Protein AF-A0AAD4P0P9-F1 (afdb_monomer)

Structure (mmCIF, N/CA/C/O backbone):
data_AF-A0AAD4P0P9-F1
#
_entry.id   AF-A0AAD4P0P9-F1
#
loop_
_atom_site.group_PDB
_atom_site.id
_atom_site.type_symbol
_atom_site.label_atom_id
_atom_site.label_alt_id
_atom_site.label_comp_id
_atom_site.label_asym_id
_atom_site.label_entity_id
_atom_site.label_seq_id
_atom_site.pdbx_PDB_ins_code
_atom_site.Cartn_x
_atom_site.Cartn_y
_atom_site.Cartn_z
_atom_site.occupancy
_atom_site.B_iso_or_equiv
_atom_site.auth_seq_id
_atom_site.auth_comp_id
_atom_site.auth_asym_id
_atom_site.auth_atom_id
_atom_site.pdbx_PDB_model_num
ATOM 1 N N . MET A 1 1 ? -51.268 -10.964 23.718 1.00 55.53 1 MET A N 1
ATOM 2 C CA . MET A 1 1 ? -49.863 -11.099 23.280 1.00 55.53 1 MET A CA 1
ATOM 3 C C . MET A 1 1 ? -49.203 -12.039 24.275 1.00 55.53 1 MET A C 1
ATOM 5 O O . MET A 1 1 ? -49.250 -11.738 25.461 1.00 55.53 1 MET A O 1
ATOM 9 N N . SER A 1 2 ? -48.793 -13.232 23.827 1.00 65.81 2 SER A N 1
ATOM 10 C CA . SER A 1 2 ? -48.213 -14.281 24.689 1.00 65.81 2 SER A CA 1
ATOM 11 C C . SER A 1 2 ? -46.786 -13.895 25.078 1.00 65.81 2 SER A C 1
ATOM 13 O O . SER A 1 2 ? -46.116 -13.232 24.291 1.00 65.81 2 SER A O 1
ATOM 15 N N . GLY A 1 3 ? -46.317 -14.291 26.264 1.00 67.44 3 GLY A N 1
ATOM 16 C CA . GLY A 1 3 ? -44.973 -13.950 26.756 1.00 67.44 3 GLY A CA 1
ATOM 17 C C . GLY A 1 3 ? -43.845 -14.379 25.809 1.00 67.44 3 GLY A C 1
ATOM 18 O O . GLY A 1 3 ? -42.823 -13.705 25.728 1.00 67.44 3 GLY A O 1
ATOM 19 N N . ASP A 1 4 ? -44.073 -15.423 25.017 1.00 73.75 4 ASP A N 1
ATOM 20 C CA . ASP A 1 4 ? -43.104 -15.969 24.062 1.00 73.75 4 ASP A CA 1
ATOM 21 C C . ASP A 1 4 ? -42.762 -14.980 22.928 1.00 73.75 4 ASP A C 1
ATOM 23 O O . ASP A 1 4 ? -41.593 -14.827 22.581 1.00 73.75 4 ASP A O 1
ATOM 27 N N . ASP A 1 5 ? -43.752 -14.217 22.445 1.00 79.06 5 ASP A N 1
ATOM 28 C CA . ASP A 1 5 ? -43.610 -13.192 21.389 1.00 79.06 5 ASP A CA 1
ATOM 29 C C . ASP A 1 5 ? -42.721 -12.019 21.836 1.00 79.06 5 ASP A C 1
ATOM 31 O O . ASP A 1 5 ? -41.933 -11.464 21.069 1.00 79.06 5 ASP A O 1
ATOM 35 N N . VAL A 1 6 ? -42.798 -11.661 23.121 1.00 78.50 6 VAL A N 1
ATOM 36 C CA . VAL A 1 6 ? -41.964 -10.598 23.697 1.00 78.50 6 VAL A CA 1
ATOM 37 C C . VAL A 1 6 ? -40.512 -11.060 23.795 1.00 78.50 6 VAL A C 1
ATOM 39 O O . VAL A 1 6 ? -39.599 -10.293 23.491 1.00 78.50 6 VAL A O 1
ATOM 42 N N . THR A 1 7 ? -40.293 -12.318 24.177 1.00 80.00 7 THR A N 1
ATOM 43 C CA . THR A 1 7 ? -38.950 -12.891 24.338 1.00 80.00 7 THR A CA 1
ATOM 44 C C . THR A 1 7 ? -38.227 -13.021 22.996 1.00 80.00 7 THR A C 1
ATOM 46 O O . THR A 1 7 ? -37.065 -12.627 22.884 1.00 80.00 7 THR A O 1
ATOM 49 N N . GLU A 1 8 ? -38.928 -13.478 21.955 1.00 86.19 8 GLU A N 1
ATOM 50 C CA . GLU A 1 8 ? -38.385 -13.596 20.595 1.00 86.19 8 GLU A CA 1
ATOM 51 C C . GLU A 1 8 ? -37.972 -12.229 20.030 1.00 86.19 8 GLU A C 1
ATOM 53 O O . GLU A 1 8 ? -36.867 -12.052 19.511 1.00 86.19 8 GLU A O 1
ATOM 58 N N . LYS A 1 9 ? -38.825 -11.216 20.199 1.00 84.44 9 LY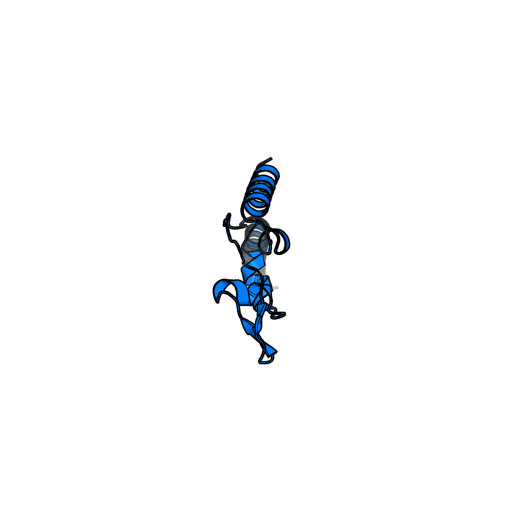S A N 1
ATOM 59 C CA . LYS A 1 9 ? -38.566 -9.864 19.694 1.00 84.44 9 LYS A CA 1
ATOM 60 C C . LYS A 1 9 ? -37.363 -9.204 20.370 1.00 84.44 9 LYS A C 1
ATOM 62 O O . LYS A 1 9 ? -36.599 -8.489 19.715 1.00 84.44 9 LYS A O 1
ATOM 67 N N . VAL A 1 10 ? -37.168 -9.460 21.664 1.00 84.88 10 VAL A N 1
ATOM 68 C CA . VAL A 1 10 ? -35.998 -8.981 22.409 1.00 84.88 10 VAL A CA 1
ATOM 69 C C . VAL A 1 10 ? -34.722 -9.642 21.880 1.00 84.88 10 VAL A C 1
ATOM 71 O O . VAL A 1 10 ? -33.752 -8.937 21.603 1.00 84.88 10 VAL A O 1
ATOM 74 N N . GLU A 1 11 ? -34.725 -10.958 21.646 1.00 87.50 11 GLU A N 1
ATOM 75 C CA . GLU A 1 11 ? -33.555 -11.675 21.121 1.00 87.50 11 GLU A CA 1
ATOM 76 C C . GLU A 1 11 ? -33.156 -11.200 19.716 1.00 87.50 11 GLU A C 1
ATOM 78 O O . GLU A 1 11 ? -31.976 -10.94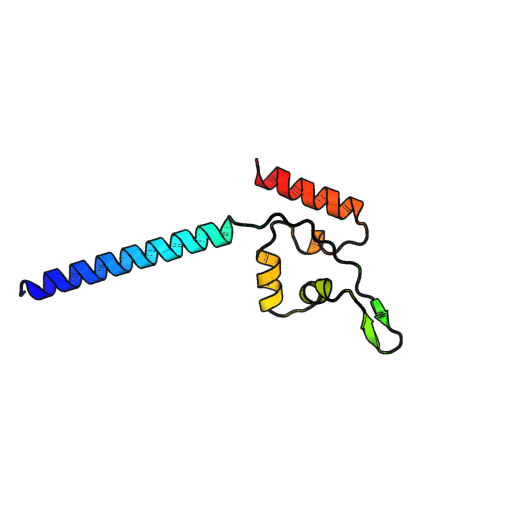2 19.454 1.00 87.50 11 GLU A O 1
ATOM 83 N N . VAL A 1 12 ? -34.134 -11.030 18.821 1.00 87.38 12 VAL A N 1
ATOM 84 C CA . VAL A 1 12 ? -33.898 -10.518 17.463 1.00 87.38 12 VAL A CA 1
ATOM 85 C C . VAL A 1 12 ? -33.253 -9.135 17.520 1.00 87.38 12 VAL A C 1
ATOM 87 O O . VAL A 1 12 ? -32.258 -8.901 16.838 1.00 87.38 12 VAL A O 1
ATOM 90 N N . THR A 1 13 ? -33.748 -8.254 18.393 1.00 84.88 13 THR A N 1
ATOM 91 C CA . THR A 1 13 ? -33.221 -6.889 18.542 1.00 84.88 13 THR A CA 1
ATOM 92 C C . THR A 1 13 ? -31.773 -6.882 19.043 1.00 84.88 13 THR A C 1
ATOM 94 O O . THR A 1 13 ? -30.941 -6.142 18.518 1.00 84.88 13 THR A O 1
ATOM 97 N N . PHE A 1 14 ? -31.428 -7.733 20.016 1.00 87.62 14 PHE A N 1
ATOM 98 C CA . PHE A 1 14 ? -30.050 -7.848 20.508 1.00 87.62 14 PHE A CA 1
ATOM 99 C C . PHE A 1 14 ? -29.091 -8.408 19.451 1.00 87.62 14 PHE A C 1
ATOM 101 O O . PHE A 1 14 ? -27.975 -7.904 19.303 1.00 87.62 14 PHE A O 1
ATOM 108 N N . LYS A 1 15 ? -29.521 -9.417 18.681 1.00 89.06 15 LYS A N 1
ATOM 109 C CA . LYS A 1 15 ? -28.742 -9.955 17.553 1.00 89.06 15 LYS A CA 1
ATOM 110 C C . LYS A 1 15 ? -28.491 -8.903 16.481 1.00 89.06 15 LYS A C 1
ATOM 112 O O . LYS A 1 15 ? -27.396 -8.859 15.922 1.00 89.06 15 LYS A O 1
ATOM 117 N N . ASP A 1 16 ? -29.492 -8.085 16.181 1.00 92.31 16 ASP A N 1
ATOM 118 C CA . ASP A 1 16 ? -29.379 -7.047 15.160 1.00 92.31 16 ASP A CA 1
ATOM 119 C C . ASP A 1 16 ? -28.444 -5.920 15.609 1.00 92.31 16 ASP A C 1
ATOM 121 O O . ASP A 1 16 ? -27.546 -5.523 14.867 1.00 92.31 16 ASP A O 1
ATOM 125 N N . ALA A 1 17 ? -28.547 -5.501 16.874 1.00 88.62 17 ALA A N 1
ATOM 126 C CA . ALA A 1 17 ? -27.633 -4.532 17.471 1.00 88.62 17 ALA A CA 1
ATOM 127 C C . ALA A 1 17 ? -26.173 -5.017 17.451 1.00 88.62 17 ALA A C 1
ATOM 129 O O . ALA A 1 17 ? -25.281 -4.263 17.062 1.00 88.62 17 ALA A O 1
ATOM 130 N N . ALA A 1 18 ? -25.917 -6.281 17.805 1.00 89.06 18 ALA A N 1
ATOM 131 C CA . ALA A 1 18 ? -24.570 -6.853 17.776 1.00 89.06 18 ALA A CA 1
ATOM 132 C C . ALA A 1 18 ? -23.998 -6.927 16.349 1.00 89.06 18 ALA A C 1
ATOM 134 O O . ALA A 1 18 ? -22.817 -6.652 16.130 1.00 89.06 18 ALA A O 1
ATOM 135 N N . ARG A 1 19 ? -24.839 -7.262 15.363 1.00 89.94 19 ARG A N 1
ATOM 136 C CA . ARG A 1 19 ? -24.449 -7.307 13.948 1.00 89.94 19 ARG A CA 1
ATOM 137 C C . ARG A 1 19 ? -24.108 -5.916 13.427 1.00 89.94 19 ARG A C 1
ATOM 139 O O . ARG A 1 19 ? -23.045 -5.732 12.843 1.00 89.94 19 ARG A O 1
ATOM 146 N N . HIS A 1 20 ? -24.950 -4.936 13.743 1.00 92.88 20 HIS A N 1
ATOM 147 C CA . HIS A 1 20 ? -24.720 -3.540 13.395 1.00 92.88 20 HIS A CA 1
ATOM 148 C C . HIS A 1 20 ? -23.436 -2.993 14.035 1.00 92.88 20 HIS A C 1
ATOM 150 O O . HIS A 1 20 ? -22.643 -2.332 13.369 1.00 92.88 20 HIS A O 1
ATOM 156 N N . GLN A 1 21 ? -23.177 -3.323 15.306 1.00 91.19 21 GLN A N 1
ATOM 157 C CA . GLN A 1 21 ? -21.931 -2.959 15.986 1.00 91.19 21 GLN A CA 1
ATOM 158 C C . GLN A 1 21 ? -20.700 -3.584 15.321 1.00 91.19 21 GLN A C 1
ATOM 160 O O . GLN A 1 21 ? -19.694 -2.899 15.145 1.00 91.19 21 GLN A O 1
ATOM 165 N N . HIS A 1 22 ? -20.772 -4.857 14.927 1.00 89.00 22 HIS A N 1
ATOM 166 C CA . HIS A 1 22 ? -19.677 -5.541 14.242 1.00 89.00 22 HIS A CA 1
ATOM 167 C C . HIS A 1 22 ? -19.386 -4.932 12.863 1.00 89.00 22 HIS A C 1
ATOM 169 O O . HIS A 1 22 ? -18.226 -4.704 12.523 1.00 89.00 22 HIS A O 1
ATOM 175 N N . GLU A 1 23 ? -20.426 -4.622 12.090 1.00 90.12 23 GLU A N 1
ATOM 176 C CA . GLU A 1 23 ? -20.300 -3.970 10.783 1.00 90.12 23 GLU A CA 1
ATOM 177 C C . GLU A 1 23 ? -19.714 -2.558 10.900 1.00 90.12 23 GLU A C 1
ATOM 179 O O . GLU A 1 23 ? -18.813 -2.208 10.140 1.00 90.12 23 GLU A O 1
ATOM 184 N N . MET A 1 24 ? -20.145 -1.779 11.895 1.00 85.12 24 MET A N 1
ATOM 185 C CA . MET A 1 24 ? -19.568 -0.472 12.225 1.00 85.12 24 MET A CA 1
ATOM 186 C C . MET A 1 24 ? -18.079 -0.570 12.571 1.00 85.12 24 MET A C 1
ATOM 188 O O . MET A 1 24 ? -17.264 0.161 12.011 1.00 85.12 24 MET A O 1
ATOM 192 N N . LEU A 1 25 ? -17.707 -1.485 13.474 1.00 81.25 25 LEU A N 1
ATOM 193 C CA . LEU A 1 25 ? -16.311 -1.682 13.874 1.00 81.25 25 LEU A CA 1
ATOM 194 C C . LEU A 1 25 ? -15.446 -2.098 12.686 1.00 81.25 25 LEU A C 1
ATOM 196 O O . LEU A 1 25 ? -14.342 -1.589 12.512 1.00 81.25 25 LEU A O 1
ATOM 200 N N . ARG A 1 26 ? -15.969 -2.990 11.844 1.00 80.62 26 ARG A N 1
ATOM 201 C CA . ARG A 1 26 ? -15.313 -3.420 10.615 1.00 80.62 26 ARG A CA 1
ATOM 202 C C . ARG A 1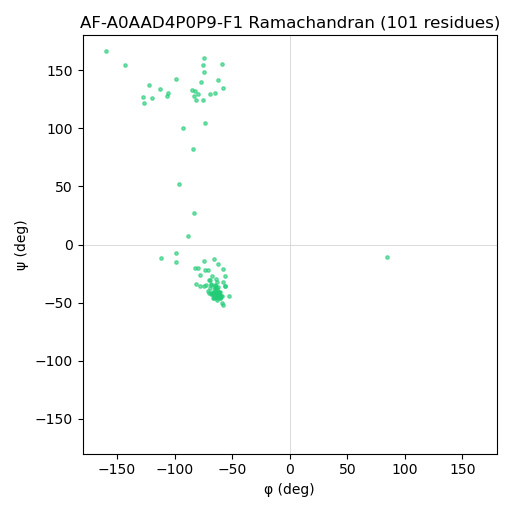 26 ? -15.139 -2.263 9.639 1.00 80.62 26 ARG A C 1
ATOM 204 O O . ARG A 1 26 ? -14.040 -2.090 9.137 1.00 80.62 26 ARG A O 1
ATOM 211 N N . ALA A 1 27 ? -16.167 -1.449 9.418 1.00 72.19 27 ALA A N 1
ATOM 212 C CA . ALA A 1 27 ? -16.085 -0.290 8.535 1.00 72.19 27 ALA A CA 1
ATOM 213 C C . ALA A 1 27 ? -15.074 0.750 9.042 1.00 72.19 27 ALA A C 1
ATOM 215 O O . ALA A 1 27 ? -14.340 1.325 8.244 1.00 72.19 27 ALA A O 1
ATOM 216 N N . ILE A 1 28 ? -14.995 0.968 10.361 1.00 69.75 28 ILE A N 1
ATOM 217 C CA . ILE A 1 28 ? -14.007 1.859 10.988 1.00 69.75 28 ILE A CA 1
ATOM 218 C C . ILE A 1 28 ? -12.594 1.302 10.818 1.00 69.75 28 ILE A C 1
ATOM 220 O O . ILE A 1 28 ? -11.694 2.045 10.439 1.00 69.75 28 ILE A O 1
ATOM 224 N N . LEU A 1 29 ? -12.386 0.009 11.069 1.00 65.50 29 LEU A N 1
ATOM 225 C CA . LEU A 1 29 ? -11.082 -0.628 10.892 1.00 65.50 29 LEU A CA 1
ATOM 226 C C . LEU A 1 29 ? -10.674 -0.673 9.416 1.00 65.50 29 LEU A C 1
ATOM 228 O O . LEU A 1 29 ? -9.542 -0.348 9.105 1.00 65.50 29 LEU A O 1
ATOM 232 N N . GLU A 1 30 ? -11.579 -0.980 8.491 1.00 67.31 30 GLU A N 1
ATOM 233 C CA . GLU A 1 30 ? -11.302 -0.927 7.048 1.00 67.31 30 GLU A CA 1
ATOM 234 C C . GLU A 1 30 ? -10.998 0.505 6.571 1.00 67.31 30 GLU A C 1
ATOM 236 O O . GLU A 1 30 ? -10.216 0.679 5.640 1.00 67.31 30 GLU A O 1
ATOM 241 N N . ARG A 1 31 ? -11.559 1.537 7.222 1.00 61.56 31 ARG A N 1
ATOM 242 C CA . ARG A 1 31 ? -11.222 2.946 6.951 1.00 61.56 31 ARG A CA 1
ATOM 243 C C . ARG A 1 31 ? -9.906 3.407 7.577 1.00 61.56 31 ARG A C 1
ATOM 245 O O . ARG A 1 31 ? -9.239 4.242 6.980 1.00 61.56 31 ARG A O 1
ATOM 252 N N . ASN A 1 32 ? -9.572 2.921 8.773 1.00 59.81 32 ASN A N 1
ATOM 253 C CA . ASN A 1 32 ? -8.508 3.488 9.611 1.00 59.81 32 ASN A CA 1
ATOM 254 C C . ASN A 1 32 ? -7.280 2.573 9.771 1.00 59.81 32 ASN A C 1
ATOM 256 O O . ASN A 1 32 ? -6.254 3.024 10.26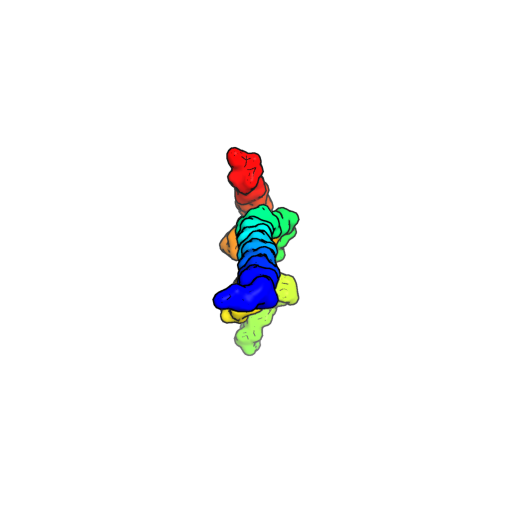9 1.00 59.81 32 ASN A O 1
ATOM 260 N N . ALA A 1 33 ? -7.348 1.301 9.372 1.00 64.25 33 ALA A N 1
ATOM 261 C CA . ALA A 1 33 ? -6.250 0.336 9.475 1.00 64.25 33 ALA A CA 1
ATOM 262 C C . ALA A 1 33 ? -5.466 0.233 8.160 1.00 64.25 33 ALA A C 1
ATOM 264 O O . ALA A 1 33 ? -5.255 -0.856 7.622 1.00 64.25 33 ALA A O 1
ATOM 265 N N . GLY A 1 34 ? -5.035 1.378 7.633 1.00 72.75 34 GLY A N 1
ATOM 266 C CA . GLY A 1 34 ? -4.086 1.389 6.530 1.00 72.75 34 GLY A CA 1
ATOM 267 C C . GLY A 1 34 ? -2.745 0.801 6.980 1.00 72.75 34 GLY A C 1
ATOM 268 O O . GLY A 1 34 ? -2.190 1.170 8.013 1.00 72.75 34 GLY A O 1
ATOM 269 N N . VAL A 1 35 ? -2.216 -0.138 6.206 1.00 80.31 35 VAL A N 1
ATOM 270 C CA . VAL A 1 35 ? -0.886 -0.712 6.381 1.00 80.31 35 VAL A CA 1
ATOM 271 C C . VAL A 1 35 ? 0.143 0.296 5.891 1.00 80.31 35 VAL A C 1
ATOM 273 O O . VAL A 1 35 ? 0.131 0.723 4.732 1.00 80.31 35 VAL A O 1
ATOM 276 N N . LEU A 1 36 ? 1.084 0.643 6.766 1.00 79.62 36 LEU A N 1
ATOM 277 C CA . LEU A 1 36 ? 2.270 1.371 6.353 1.00 79.62 36 LEU A CA 1
ATOM 278 C C . LEU A 1 36 ? 3.208 0.425 5.594 1.00 79.62 36 LEU A C 1
ATOM 280 O O . LEU A 1 36 ? 3.882 -0.414 6.190 1.00 79.62 36 LEU A O 1
ATOM 284 N N . GLY A 1 37 ? 3.243 0.563 4.271 1.00 81.25 37 GLY A N 1
ATOM 285 C CA . GLY A 1 37 ? 4.131 -0.190 3.393 1.00 81.25 37 GLY A CA 1
ATOM 286 C C . GLY A 1 37 ? 4.922 0.736 2.478 1.00 81.25 37 GLY A C 1
ATOM 287 O O . GLY A 1 37 ? 4.340 1.536 1.750 1.00 81.25 37 GLY A O 1
ATOM 288 N N . PHE A 1 38 ? 6.247 0.591 2.482 1.00 87.62 38 PHE A N 1
ATOM 289 C CA . PHE A 1 38 ? 7.142 1.235 1.519 1.00 87.62 38 PHE A CA 1
ATOM 290 C C . PHE A 1 38 ? 7.207 0.379 0.252 1.00 87.62 38 PHE A C 1
ATOM 292 O O . PHE A 1 38 ? 8.086 -0.473 0.105 1.00 87.62 38 PHE A O 1
ATOM 299 N N . ILE A 1 39 ? 6.211 0.541 -0.619 1.00 88.38 39 ILE A N 1
ATOM 300 C CA . ILE A 1 39 ? 6.086 -0.221 -1.863 1.00 88.38 39 ILE A CA 1
ATOM 301 C C . ILE A 1 39 ? 6.455 0.677 -3.027 1.00 88.38 39 ILE A C 1
ATOM 303 O O . ILE A 1 39 ? 5.894 1.752 -3.184 1.00 88.38 39 ILE A O 1
ATOM 307 N N . TYR A 1 40 ? 7.333 0.173 -3.884 1.00 89.00 40 TYR A N 1
ATOM 308 C CA . TYR A 1 40 ? 7.802 0.882 -5.063 1.00 89.00 40 TYR A CA 1
ATOM 309 C C . TYR A 1 40 ? 7.495 0.061 -6.303 1.00 89.00 40 TYR A C 1
ATOM 311 O O . TYR A 1 40 ? 7.728 -1.154 -6.334 1.00 89.00 40 TYR A O 1
ATOM 319 N N . ALA A 1 41 ? 7.014 0.727 -7.342 1.00 88.00 41 ALA A N 1
ATOM 320 C CA . ALA A 1 41 ? 6.800 0.119 -8.637 1.00 88.00 41 ALA A CA 1
ATOM 321 C C . ALA A 1 41 ? 7.631 0.815 -9.701 1.00 88.00 41 ALA A C 1
ATOM 323 O O . ALA A 1 41 ? 7.556 2.024 -9.897 1.00 88.00 41 ALA A O 1
ATOM 324 N N . SER A 1 42 ? 8.413 0.009 -10.415 1.00 81.56 42 SER A N 1
ATOM 325 C CA . SER A 1 42 ? 9.117 0.475 -11.602 1.00 81.56 42 SER A CA 1
ATOM 326 C C . SER A 1 42 ? 8.151 0.611 -12.778 1.00 81.56 42 SER A C 1
ATOM 328 O O . SER A 1 42 ? 7.132 -0.085 -12.848 1.00 81.56 42 SER A O 1
ATOM 330 N N . ASN A 1 43 ? 8.509 1.480 -13.721 1.00 81.81 43 ASN A N 1
ATOM 331 C CA . ASN A 1 43 ? 7.723 1.719 -14.920 1.00 81.81 43 ASN A CA 1
ATOM 332 C C . ASN A 1 43 ? 7.520 0.435 -15.729 1.00 81.81 43 ASN A C 1
ATOM 334 O O . ASN A 1 43 ? 8.455 -0.317 -16.009 1.00 81.81 43 ASN A O 1
ATOM 338 N N . ALA A 1 44 ? 6.281 0.231 -16.165 1.00 87.06 44 ALA A N 1
ATOM 339 C CA . ALA A 1 44 ? 5.955 -0.781 -17.152 1.00 87.06 44 ALA A CA 1
ATOM 340 C C . ALA A 1 44 ? 6.530 -0.384 -18.519 1.00 87.06 44 ALA A C 1
ATOM 342 O O . ALA A 1 44 ? 6.297 0.730 -18.991 1.00 87.06 44 ALA A O 1
ATOM 343 N N . MET A 1 45 ? 7.246 -1.292 -19.179 1.00 89.69 45 MET A N 1
ATOM 344 C CA . MET A 1 45 ? 7.806 -1.051 -20.510 1.00 89.69 45 MET A CA 1
ATOM 345 C C . MET A 1 45 ? 7.127 -1.944 -21.543 1.00 89.69 45 MET A C 1
ATOM 347 O O . MET A 1 45 ? 6.997 -3.149 -21.344 1.00 89.69 45 MET A O 1
ATOM 351 N N . GLN A 1 46 ? 6.729 -1.379 -22.683 1.00 92.56 46 GLN A N 1
ATOM 352 C CA . GLN A 1 46 ? 6.250 -2.180 -23.805 1.00 92.56 46 GLN A CA 1
ATOM 353 C C . GLN A 1 46 ? 7.442 -2.735 -24.591 1.00 92.56 46 GLN A C 1
ATOM 355 O O . GLN A 1 46 ? 8.326 -2.003 -25.033 1.00 92.56 46 GLN A O 1
ATOM 360 N N . THR A 1 47 ? 7.481 -4.053 -24.742 1.00 92.75 47 THR A N 1
ATOM 361 C CA . THR A 1 47 ? 8.486 -4.743 -25.552 1.00 92.75 47 THR A CA 1
ATOM 362 C C . THR A 1 47 ? 8.196 -4.554 -27.041 1.00 92.75 47 THR A C 1
ATOM 364 O O . THR A 1 47 ? 7.063 -4.283 -27.438 1.00 92.75 47 THR A O 1
ATOM 367 N N . ARG A 1 48 ? 9.203 -4.770 -27.899 1.00 93.56 48 ARG A N 1
ATOM 368 C CA . ARG A 1 48 ? 9.051 -4.671 -29.368 1.00 93.56 48 ARG A CA 1
ATOM 369 C C . ARG A 1 48 ? 7.974 -5.603 -29.945 1.00 93.56 48 ARG A C 1
ATOM 371 O O . ARG A 1 48 ? 7.495 -5.353 -31.041 1.00 93.56 48 ARG A O 1
ATOM 378 N N . GLY A 1 49 ? 7.607 -6.661 -29.220 1.00 91.00 49 GLY A N 1
ATOM 379 C CA . GLY A 1 49 ? 6.543 -7.594 -29.596 1.00 91.00 49 GLY A CA 1
ATOM 380 C C . GLY A 1 49 ? 5.144 -7.188 -29.122 1.00 91.00 49 GLY A C 1
ATOM 381 O O . GLY A 1 49 ? 4.229 -7.993 -29.231 1.00 91.00 49 GLY A O 1
ATOM 382 N N . GLY A 1 50 ? 4.968 -5.993 -28.550 1.00 91.00 50 GLY A N 1
ATOM 383 C CA . GLY A 1 50 ? 3.678 -5.498 -28.052 1.00 91.00 50 GLY A CA 1
ATOM 384 C C . GLY A 1 50 ? 3.319 -5.950 -26.630 1.00 91.00 50 GLY A C 1
ATOM 385 O O . GLY A 1 50 ? 2.406 -5.391 -26.027 1.00 91.00 50 GLY A O 1
ATOM 386 N N . SER A 1 51 ? 4.056 -6.901 -26.047 1.00 90.12 51 SER A N 1
ATOM 387 C CA . SER A 1 51 ? 3.845 -7.351 -24.663 1.00 90.12 51 SER A CA 1
ATOM 388 C C . SER A 1 51 ? 4.407 -6.353 -23.654 1.00 90.12 51 SER A C 1
ATOM 390 O O . SER A 1 51 ? 5.506 -5.829 -23.848 1.00 90.12 51 SER A O 1
ATOM 392 N N . MET A 1 52 ? 3.695 -6.126 -22.550 1.00 89.94 52 MET A N 1
ATOM 393 C CA . MET A 1 52 ? 4.163 -5.290 -21.443 1.00 89.94 52 MET A CA 1
ATOM 394 C C . MET A 1 52 ? 5.071 -6.102 -20.506 1.00 89.94 52 MET A C 1
ATOM 396 O O . MET A 1 52 ? 4.696 -7.179 -20.048 1.00 89.94 52 MET A O 1
ATOM 400 N N . ALA A 1 53 ? 6.266 -5.584 -20.232 1.00 89.94 53 ALA A N 1
ATOM 401 C CA . ALA A 1 53 ? 7.226 -6.130 -19.284 1.00 89.94 53 ALA A CA 1
ATOM 402 C C . ALA A 1 53 ? 7.259 -5.258 -18.025 1.00 89.94 53 ALA A C 1
ATOM 404 O O . ALA A 1 53 ? 7.416 -4.038 -18.100 1.00 89.94 53 ALA A O 1
ATOM 405 N N . MET A 1 54 ? 7.101 -5.895 -16.868 1.00 89.81 54 MET A N 1
ATOM 406 C CA . MET A 1 54 ? 7.091 -5.241 -15.562 1.00 89.81 54 MET A CA 1
ATOM 407 C C . MET A 1 54 ? 7.389 -6.242 -14.448 1.00 89.81 54 MET A C 1
ATOM 409 O O . MET A 1 54 ? 7.311 -7.454 -14.659 1.00 89.81 54 MET A O 1
ATOM 413 N N . ALA A 1 55 ? 7.688 -5.744 -13.250 1.00 89.06 55 ALA A N 1
ATOM 414 C CA . ALA A 1 55 ? 7.780 -6.597 -12.072 1.00 89.06 55 ALA A CA 1
ATOM 415 C C . ALA A 1 55 ? 6.423 -7.260 -11.780 1.00 89.06 55 ALA A C 1
ATOM 417 O O . ALA A 1 55 ? 5.378 -6.616 -11.876 1.00 89.06 55 ALA A O 1
ATOM 418 N N . ALA A 1 56 ? 6.431 -8.530 -11.363 1.00 88.00 56 ALA A N 1
ATOM 419 C CA . ALA A 1 56 ? 5.202 -9.262 -11.042 1.00 88.00 56 ALA A CA 1
ATOM 420 C C . ALA A 1 56 ? 4.360 -8.546 -9.967 1.00 88.00 56 ALA A C 1
ATOM 422 O O . ALA A 1 56 ? 3.136 -8.505 -10.053 1.00 88.00 56 ALA A O 1
ATOM 423 N N . THR A 1 57 ? 5.023 -7.912 -8.999 1.00 85.00 57 THR A N 1
ATOM 424 C CA . THR A 1 57 ? 4.397 -7.114 -7.934 1.00 85.00 57 THR A CA 1
ATOM 425 C C . THR A 1 57 ? 3.798 -5.798 -8.425 1.00 85.00 57 THR A C 1
ATOM 427 O O . THR A 1 57 ? 2.901 -5.267 -7.779 1.00 85.00 57 THR A O 1
ATOM 430 N N . ALA A 1 58 ? 4.251 -5.278 -9.569 1.00 86.62 58 ALA A N 1
ATOM 431 C CA . ALA A 1 58 ? 3.701 -4.076 -10.182 1.00 86.62 58 ALA A CA 1
ATOM 432 C C . ALA A 1 58 ? 2.445 -4.380 -11.012 1.00 86.62 58 ALA A C 1
ATOM 434 O O . ALA A 1 58 ? 1.640 -3.485 -11.240 1.00 86.62 58 ALA A O 1
ATOM 435 N N . PHE A 1 59 ? 2.222 -5.631 -11.430 1.00 86.00 59 PHE A N 1
ATOM 436 C CA . PHE A 1 59 ? 1.079 -6.004 -12.269 1.00 86.00 59 PHE A CA 1
ATOM 437 C C . PHE A 1 59 ? -0.292 -5.556 -11.718 1.00 86.00 59 PHE A C 1
ATOM 439 O O . PHE A 1 59 ? -1.072 -4.985 -12.487 1.00 86.00 59 PHE A O 1
ATOM 446 N N . P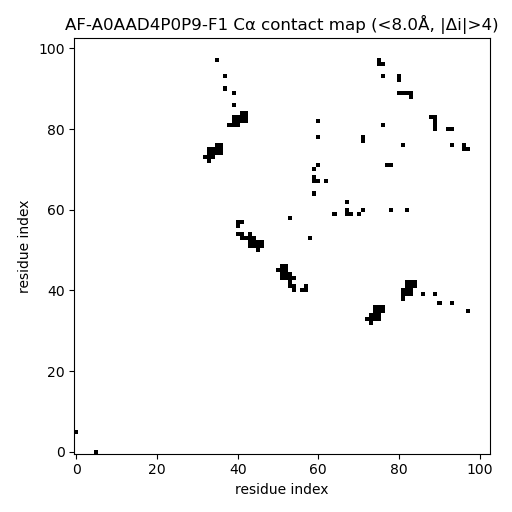RO A 1 60 ? -0.605 -5.709 -10.412 1.00 86.06 60 PRO A N 1
ATOM 447 C CA . PRO A 1 60 ? -1.863 -5.212 -9.856 1.00 86.06 60 PRO A CA 1
ATOM 448 C C . PRO A 1 60 ? -2.052 -3.701 -10.056 1.00 86.06 60 PRO A C 1
ATOM 450 O O . PRO A 1 60 ? -3.171 -3.248 -10.273 1.00 86.06 60 PRO A O 1
ATOM 453 N N . LEU A 1 61 ? -0.972 -2.920 -10.055 1.00 84.69 61 LEU A N 1
ATOM 454 C CA . LEU A 1 61 ? -1.026 -1.462 -10.176 1.00 84.69 61 LEU A CA 1
ATOM 455 C C . LEU A 1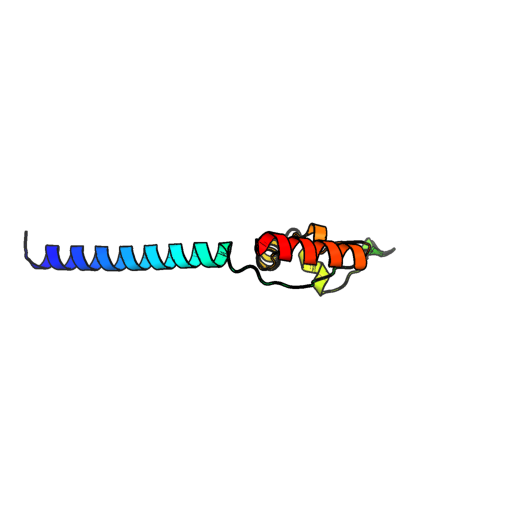 61 ? -1.448 -1.004 -11.571 1.00 84.69 61 LEU A C 1
ATOM 457 O O . LEU A 1 61 ? -2.087 0.032 -11.718 1.00 84.69 61 LEU A O 1
ATOM 461 N N . TYR A 1 62 ? -1.121 -1.770 -12.603 1.00 82.75 62 TYR A N 1
ATOM 462 C CA . TYR A 1 62 ? -1.462 -1.427 -13.985 1.00 82.75 62 TYR A CA 1
ATOM 463 C C . TYR A 1 62 ? -2.708 -2.169 -14.481 1.00 82.75 62 TYR A C 1
ATOM 465 O O . TYR A 1 62 ? -3.233 -1.861 -15.549 1.00 82.75 62 TYR A O 1
ATOM 473 N N . SER A 1 63 ? -3.215 -3.115 -13.691 1.00 81.94 63 SER A N 1
ATOM 474 C CA . SER A 1 63 ? -4.441 -3.850 -13.973 1.00 81.94 63 SER A CA 1
ATOM 475 C C . SER A 1 63 ? -5.674 -3.048 -13.555 1.00 81.94 63 SER A C 1
ATOM 477 O O . SER A 1 63 ? -5.759 -2.571 -12.425 1.00 81.94 63 SER A O 1
ATOM 479 N N . ASN A 1 64 ? -6.669 -2.956 -14.441 1.00 78.75 64 ASN A N 1
ATOM 480 C CA . ASN A 1 64 ? -7.970 -2.334 -14.158 1.00 78.75 64 ASN A CA 1
ATOM 481 C C . ASN A 1 64 ? -8.949 -3.300 -13.449 1.00 78.75 64 ASN A C 1
ATOM 483 O O . ASN A 1 64 ? -10.162 -3.237 -13.638 1.00 78.75 64 ASN A O 1
ATOM 487 N N . ASN A 1 65 ? -8.423 -4.271 -12.701 1.00 79.75 65 ASN A N 1
ATOM 488 C CA . ASN A 1 65 ? -9.221 -5.288 -12.026 1.00 79.75 65 ASN A CA 1
ATOM 489 C C . ASN A 1 65 ? -9.718 -4.758 -10.663 1.00 79.75 65 ASN A C 1
ATOM 491 O O . ASN A 1 65 ? -8.911 -4.273 -9.878 1.00 79.75 65 ASN A O 1
ATOM 495 N N . PRO A 1 66 ? -11.000 -4.914 -10.297 1.00 71.81 66 PRO A N 1
ATOM 496 C CA . PRO A 1 66 ? -11.507 -4.457 -8.996 1.00 71.81 66 PRO A CA 1
ATOM 497 C C . PRO A 1 66 ? -10.853 -5.145 -7.778 1.00 71.81 66 PRO A C 1
ATOM 499 O O . PRO A 1 66 ? -10.941 -4.658 -6.654 1.00 71.81 66 PRO A O 1
ATOM 502 N N . ASN A 1 67 ? -10.181 -6.283 -7.957 1.00 73.75 67 ASN A N 1
ATOM 503 C CA . ASN A 1 67 ? -9.387 -6.910 -6.900 1.00 73.75 67 ASN A CA 1
ATOM 504 C C . ASN A 1 67 ? -8.026 -6.229 -6.698 1.00 73.75 67 ASN A C 1
ATOM 506 O O . ASN A 1 67 ? -7.501 -6.280 -5.588 1.00 73.75 67 ASN A O 1
ATOM 510 N N . SER A 1 68 ? -7.455 -5.568 -7.713 1.00 71.88 68 SER A N 1
ATOM 511 C CA . SER A 1 68 ? -6.205 -4.820 -7.528 1.00 71.88 68 SER A CA 1
ATOM 512 C C . SER A 1 68 ? -6.424 -3.539 -6.728 1.00 71.88 68 SER A C 1
ATOM 514 O O . SER A 1 68 ? -5.600 -3.205 -5.877 1.00 71.88 68 SER A O 1
ATOM 516 N N . SER A 1 69 ? -7.573 -2.879 -6.908 1.00 69.00 69 SER A N 1
ATOM 517 C CA . SER A 1 69 ? -7.958 -1.722 -6.095 1.00 69.00 69 SER A CA 1
ATOM 518 C C . SER A 1 69 ? -8.141 -2.081 -4.618 1.00 69.00 69 SER A C 1
ATOM 520 O O . SER A 1 69 ? -7.809 -1.265 -3.767 1.00 69.00 69 SER A O 1
ATOM 522 N N . ARG A 1 70 ? -8.590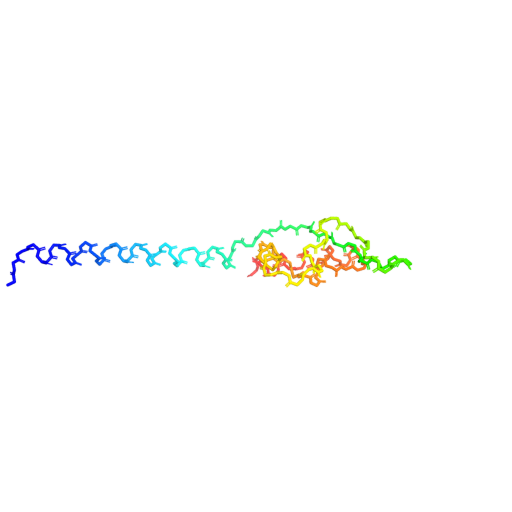 -3.307 -4.299 1.00 73.38 70 ARG A N 1
ATOM 523 C CA . ARG A 1 70 ? -8.670 -3.801 -2.909 1.00 73.38 70 ARG A CA 1
ATOM 524 C C . ARG A 1 70 ? -7.307 -4.041 -2.270 1.00 73.38 70 ARG A C 1
ATOM 526 O O . ARG A 1 70 ? -7.145 -3.817 -1.080 1.00 73.38 70 ARG A O 1
ATOM 533 N N . PHE A 1 71 ? -6.334 -4.530 -3.035 1.00 74.81 71 PHE A N 1
ATOM 534 C CA . PHE A 1 71 ? -4.974 -4.696 -2.525 1.00 74.81 71 PHE A CA 1
ATOM 535 C C . PHE A 1 71 ? -4.327 -3.334 -2.250 1.00 74.81 71 PHE A C 1
ATOM 537 O O . PHE A 1 71 ? -3.696 -3.148 -1.217 1.00 74.81 71 PHE A O 1
ATOM 544 N N . LEU A 1 72 ? -4.533 -2.368 -3.149 1.00 76.38 72 LEU A N 1
ATOM 545 C CA . LEU A 1 72 ? -4.013 -1.013 -2.987 1.00 76.38 72 LEU A CA 1
ATOM 546 C C . LEU A 1 72 ? -4.674 -0.245 -1.846 1.00 76.38 72 LEU A C 1
ATOM 548 O O . LEU A 1 72 ? -3.984 0.498 -1.160 1.00 76.38 72 LEU A O 1
ATOM 552 N N . SER A 1 73 ? -5.969 -0.461 -1.598 1.00 75.44 73 SER A N 1
ATOM 553 C CA . SER A 1 73 ? -6.675 0.178 -0.482 1.00 75.44 73 SER A CA 1
ATOM 554 C C . SER A 1 73 ? -6.181 -0.264 0.894 1.00 75.44 73 SER A C 1
ATOM 556 O O . SER A 1 73 ? -6.549 0.350 1.887 1.00 75.44 73 SER A O 1
ATOM 558 N N . LEU A 1 74 ? -5.374 -1.329 0.975 1.00 79.69 74 LEU A N 1
ATOM 559 C CA . LEU A 1 74 ? -4.727 -1.717 2.226 1.00 79.69 74 LEU A CA 1
ATOM 560 C C . LEU A 1 74 ? -3.586 -0.775 2.596 1.00 79.69 74 LEU A C 1
ATOM 562 O O . LEU A 1 74 ? -3.219 -0.745 3.760 1.00 79.69 74 LEU A O 1
ATOM 566 N N . PHE A 1 75 ? -3.004 -0.041 1.646 1.00 82.81 75 PHE A N 1
ATOM 567 C CA . PHE A 1 75 ? -1.869 0.835 1.908 1.00 82.81 75 PHE A CA 1
ATOM 568 C C . PHE A 1 75 ? -2.318 2.281 2.065 1.00 82.81 75 PHE A C 1
ATOM 570 O O . PHE A 1 75 ? -3.201 2.758 1.359 1.00 82.81 75 PHE A O 1
ATOM 577 N N . ILE A 1 76 ? -1.665 2.990 2.984 1.00 84.69 76 ILE A N 1
ATOM 578 C CA . ILE A 1 76 ? -1.946 4.409 3.248 1.00 84.69 76 ILE A CA 1
ATOM 579 C C . ILE A 1 76 ? -1.500 5.273 2.056 1.00 84.69 76 ILE A C 1
ATOM 581 O O . ILE A 1 76 ? -2.070 6.319 1.763 1.00 84.69 76 ILE A O 1
ATOM 585 N N . SER A 1 77 ? -0.455 4.837 1.352 1.00 86.50 77 SER A N 1
ATOM 586 C CA . SER A 1 77 ? 0.116 5.594 0.245 1.00 86.50 77 SER A CA 1
ATOM 587 C C . SER A 1 77 ? -0.699 5.432 -1.042 1.00 86.50 77 SER A C 1
ATOM 589 O O . SER A 1 77 ? -0.949 4.298 -1.459 1.00 86.50 77 SER A O 1
ATOM 591 N N . PRO A 1 78 ? -1.065 6.541 -1.710 1.00 86.25 78 PRO A N 1
ATOM 592 C CA . PRO A 1 78 ? -1.786 6.499 -2.976 1.00 86.25 78 PRO A CA 1
ATOM 593 C C . PRO A 1 78 ? -1.021 5.748 -4.067 1.00 86.25 78 PRO A C 1
ATOM 595 O O . PRO A 1 78 ? 0.213 5.698 -4.081 1.00 86.25 78 PRO A O 1
ATOM 598 N N . LYS A 1 79 ? -1.758 5.227 -5.049 1.00 86.75 79 LYS A N 1
ATOM 599 C CA . LYS A 1 79 ? -1.200 4.521 -6.210 1.00 86.75 79 LYS A CA 1
ATOM 600 C C . LYS A 1 79 ? -0.185 5.376 -6.978 1.00 86.75 79 LYS A C 1
ATOM 602 O O . LYS A 1 79 ? 0.799 4.846 -7.480 1.00 86.75 79 LYS A O 1
ATOM 607 N N . GLU A 1 80 ? -0.415 6.680 -7.052 1.00 86.69 80 GLU A N 1
ATOM 608 C CA . GLU A 1 80 ? 0.435 7.672 -7.714 1.00 86.69 80 GLU A CA 1
ATOM 609 C C . GLU A 1 80 ? 1.776 7.858 -6.998 1.00 86.69 80 GLU A C 1
ATOM 611 O O . GLU A 1 80 ? 2.761 8.223 -7.627 1.00 86.69 80 GLU A O 1
ATOM 616 N N . VAL A 1 81 ? 1.821 7.596 -5.688 1.00 89.38 81 VAL A N 1
ATOM 617 C CA . VAL A 1 81 ? 3.061 7.604 -4.902 1.00 89.38 81 VAL A CA 1
ATOM 618 C C . VAL A 1 81 ? 3.816 6.286 -5.070 1.00 89.38 81 VAL A C 1
ATOM 620 O O . VAL A 1 81 ? 5.038 6.293 -5.090 1.00 89.38 81 VAL A O 1
ATOM 623 N N . ILE A 1 82 ? 3.103 5.167 -5.227 1.00 89.75 82 ILE A N 1
ATOM 624 C CA . ILE A 1 82 ? 3.700 3.835 -5.431 1.00 89.75 82 ILE A CA 1
ATOM 625 C C . ILE A 1 82 ? 4.261 3.681 -6.855 1.00 89.75 82 ILE A C 1
ATOM 627 O O . ILE A 1 82 ? 5.257 2.988 -7.064 1.00 89.75 82 ILE A O 1
ATOM 631 N N . ILE A 1 83 ? 3.602 4.277 -7.855 1.00 88.81 83 ILE A N 1
ATOM 632 C CA . ILE A 1 83 ? 4.071 4.309 -9.244 1.00 88.81 83 ILE A CA 1
ATOM 633 C C . ILE A 1 83 ? 4.870 5.592 -9.453 1.00 88.81 83 ILE A C 1
ATOM 635 O O . ILE A 1 83 ? 4.299 6.649 -9.709 1.00 88.81 83 ILE A O 1
ATOM 639 N N . GLY A 1 84 ? 6.196 5.497 -9.418 1.00 83.44 84 GLY A N 1
ATOM 640 C CA . GLY 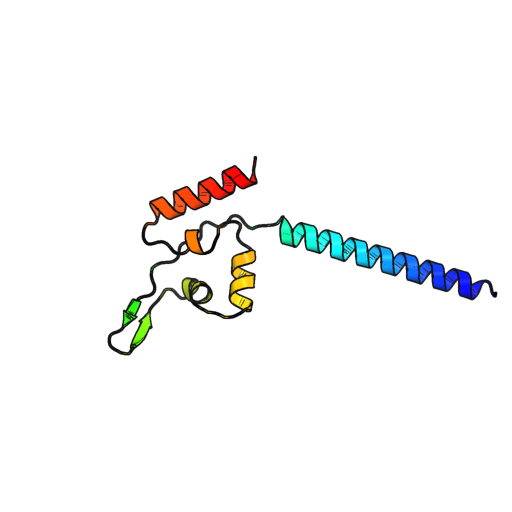A 1 84 ? 7.052 6.649 -9.672 1.00 83.44 84 GLY A CA 1
ATOM 641 C C . GLY A 1 84 ? 8.323 6.305 -10.436 1.00 83.44 84 GLY A C 1
ATOM 642 O O . GLY A 1 84 ? 8.842 5.191 -10.388 1.00 83.44 84 GLY A O 1
ATOM 643 N N . GLY A 1 85 ? 8.846 7.307 -11.143 1.00 82.88 85 GLY A N 1
ATOM 644 C CA . GLY A 1 85 ? 10.112 7.193 -11.870 1.00 82.88 85 GLY A CA 1
ATOM 645 C C . GLY A 1 85 ? 11.355 7.344 -10.988 1.00 82.88 85 GLY A C 1
ATOM 646 O O . GLY A 1 85 ? 12.426 6.897 -11.386 1.00 82.88 85 GLY A O 1
ATOM 647 N N . ASP A 1 86 ? 11.220 7.945 -9.802 1.00 89.38 86 ASP A N 1
ATOM 648 C CA . ASP A 1 86 ? 12.325 8.233 -8.882 1.00 89.38 86 ASP A CA 1
ATOM 649 C C . ASP A 1 86 ? 12.020 7.672 -7.486 1.00 89.38 86 ASP A C 1
ATOM 651 O O . ASP A 1 86 ? 10.997 7.995 -6.881 1.00 89.38 86 ASP A O 1
ATOM 655 N N . VAL A 1 87 ? 12.890 6.797 -6.979 1.00 88.19 87 VAL A N 1
ATOM 656 C CA . VAL A 1 87 ? 12.711 6.125 -5.680 1.00 88.19 87 VAL A CA 1
ATOM 657 C C . VAL A 1 87 ? 12.837 7.102 -4.508 1.00 88.19 87 VAL A C 1
ATOM 659 O O . VAL A 1 87 ? 12.126 6.952 -3.516 1.00 88.19 87 VAL A O 1
ATOM 662 N N . ASN A 1 88 ? 13.691 8.124 -4.605 1.00 92.31 88 ASN A N 1
ATOM 663 C CA . ASN A 1 88 ? 13.864 9.117 -3.543 1.00 92.31 88 ASN A CA 1
ATOM 664 C C . ASN A 1 88 ? 12.612 9.981 -3.407 1.00 92.31 88 ASN A C 1
ATOM 666 O O . ASN A 1 88 ? 12.142 10.215 -2.294 1.00 92.31 88 ASN A O 1
ATOM 670 N N . GLN A 1 89 ? 12.038 10.403 -4.536 1.00 90.81 89 GLN A N 1
ATOM 671 C CA . GLN A 1 89 ? 10.789 11.160 -4.536 1.00 90.81 89 GLN A CA 1
ATOM 672 C C . GLN A 1 89 ? 9.635 10.327 -3.962 1.00 90.81 89 GLN A C 1
ATOM 674 O O . GLN A 1 89 ? 8.906 10.809 -3.100 1.00 90.81 89 GLN A O 1
ATOM 679 N N . GLN A 1 90 ? 9.513 9.059 -4.369 1.00 90.94 90 GLN A N 1
ATOM 680 C CA . GLN A 1 90 ? 8.503 8.144 -3.822 1.00 90.94 90 GLN A CA 1
ATOM 681 C C . GLN A 1 90 ? 8.687 7.939 -2.318 1.00 90.94 90 GLN A C 1
ATOM 683 O O . GLN A 1 90 ? 7.723 8.022 -1.565 1.00 90.94 90 GLN A O 1
ATOM 688 N N . THR A 1 91 ? 9.925 7.741 -1.857 1.00 91.25 91 THR A N 1
ATOM 689 C CA . THR A 1 91 ? 10.239 7.574 -0.429 1.00 91.25 91 THR A CA 1
ATOM 690 C C . THR A 1 91 ? 9.835 8.809 0.372 1.00 91.25 91 THR A C 1
ATOM 692 O O . THR A 1 91 ? 9.203 8.685 1.420 1.00 91.25 91 THR A O 1
ATOM 695 N N . TYR A 1 92 ? 10.147 10.006 -0.132 1.00 92.25 92 TYR A N 1
ATOM 696 C CA . TYR A 1 92 ? 9.740 11.255 0.505 1.00 92.25 92 TYR A CA 1
ATOM 697 C C . TYR A 1 92 ? 8.214 11.373 0.587 1.00 92.25 92 TYR A C 1
ATOM 699 O O . TYR A 1 92 ? 7.673 11.677 1.648 1.00 92.25 92 TYR A O 1
ATOM 707 N N . CYS A 1 93 ? 7.510 11.067 -0.504 1.00 89.88 93 CYS A N 1
ATOM 708 C CA . CYS A 1 93 ? 6.051 11.080 -0.535 1.00 89.88 93 CYS A CA 1
ATOM 709 C C . CYS A 1 93 ? 5.432 10.034 0.406 1.00 89.88 93 CYS A C 1
ATOM 711 O O . CYS A 1 93 ? 4.465 10.349 1.094 1.00 89.88 93 CYS A O 1
ATOM 713 N N . HIS A 1 94 ? 5.999 8.826 0.500 1.00 89.12 94 HIS A N 1
ATOM 714 C CA . HIS A 1 94 ? 5.571 7.819 1.473 1.00 89.12 94 HIS A CA 1
ATOM 715 C C . HIS A 1 94 ? 5.675 8.360 2.896 1.00 89.12 94 HIS A C 1
ATOM 717 O O . HIS A 1 94 ? 4.690 8.328 3.628 1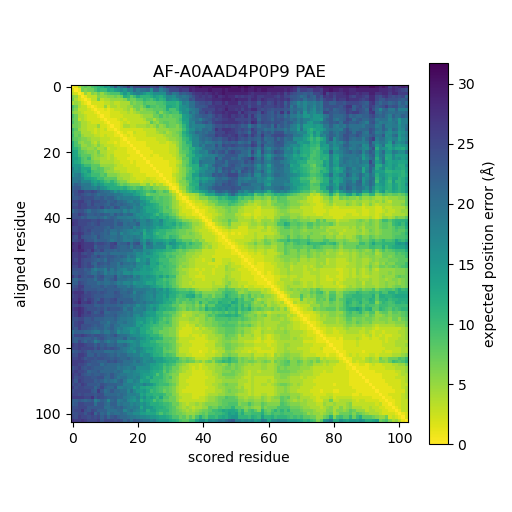.00 89.12 94 HIS A O 1
ATOM 723 N N . LEU A 1 95 ? 6.840 8.901 3.266 1.00 89.88 95 LEU A N 1
ATOM 724 C CA . LEU A 1 95 ? 7.080 9.476 4.591 1.00 89.88 95 LEU A CA 1
ATOM 725 C C . LEU A 1 95 ? 6.135 10.642 4.892 1.00 89.88 95 LEU A C 1
ATOM 727 O O . LEU A 1 95 ? 5.614 10.726 6.000 1.00 89.88 95 LEU A O 1
ATOM 731 N N . PHE A 1 96 ? 5.878 11.508 3.910 1.00 89.62 96 PHE A N 1
ATOM 732 C CA . PHE A 1 96 ? 4.956 12.629 4.061 1.00 89.62 96 PHE A CA 1
ATOM 733 C C . PHE A 1 96 ? 3.534 12.160 4.395 1.00 89.62 96 PHE A C 1
ATOM 735 O O . PHE A 1 96 ? 2.936 12.657 5.343 1.00 89.62 96 PHE A O 1
ATOM 742 N N . VAL A 1 97 ? 3.029 11.147 3.682 1.00 83.94 97 VAL A N 1
ATOM 743 C CA . VAL A 1 97 ? 1.706 10.558 3.948 1.00 83.94 97 VAL A CA 1
ATOM 744 C C . VAL A 1 97 ? 1.631 9.939 5.351 1.00 83.94 97 VAL A C 1
ATOM 746 O O . VAL A 1 97 ? 0.597 10.047 6.009 1.00 83.94 97 VAL A O 1
ATOM 749 N N . VAL A 1 98 ? 2.715 9.323 5.842 1.00 82.56 98 VAL A N 1
ATOM 750 C CA . VAL A 1 98 ? 2.762 8.797 7.222 1.00 82.56 98 VAL A CA 1
ATOM 751 C C . VAL A 1 98 ? 2.632 9.912 8.245 1.00 82.56 98 VAL A C 1
ATOM 753 O O . VAL A 1 98 ? 1.868 9.777 9.195 1.00 82.56 98 VAL A O 1
ATOM 756 N N . LEU A 1 99 ? 3.404 10.984 8.071 1.00 83.69 99 LEU A N 1
ATOM 757 C CA . LEU A 1 99 ? 3.421 12.100 9.010 1.00 83.69 99 LEU A CA 1
ATOM 758 C C . LEU A 1 99 ? 2.060 12.794 9.068 1.00 83.69 99 LEU A C 1
ATOM 760 O O . LEU A 1 99 ? 1.589 13.082 10.161 1.00 83.69 99 LEU A O 1
ATOM 764 N N . ASP A 1 100 ? 1.417 12.986 7.916 1.00 81.62 100 ASP A N 1
ATOM 765 C CA . ASP A 1 100 ? 0.063 13.544 7.824 1.00 81.62 100 ASP A CA 1
ATOM 766 C C . ASP A 1 100 ? -0.985 12.637 8.490 1.00 81.62 100 ASP A C 1
ATOM 768 O O . ASP A 1 100 ? -1.884 13.117 9.164 1.00 81.62 100 ASP A O 1
ATOM 772 N N . SER A 1 101 ? -0.829 11.312 8.390 1.00 71.69 101 SER A N 1
ATOM 773 C CA . SER A 1 101 ? -1.745 10.353 9.031 1.00 71.69 101 SER A CA 1
ATOM 774 C C . SER A 1 101 ? -1.559 10.229 10.552 1.00 71.69 101 SER A C 1
ATOM 776 O O . SER A 1 101 ? -2.388 9.604 11.214 1.00 71.69 101 SER A O 1
ATOM 778 N N . LEU A 1 102 ? -0.454 10.743 11.105 1.00 68.44 102 LEU A N 1
ATOM 779 C CA . LEU A 1 102 ? -0.122 10.661 12.533 1.00 68.44 102 LEU A CA 1
ATOM 780 C C . LEU A 1 102 ? -0.476 11.948 13.304 1.00 68.44 102 LEU A C 1
ATOM 782 O O . LEU A 1 102 ? -0.478 11.922 14.537 1.00 68.44 102 LEU A O 1
ATOM 786 N N . MET A 1 103 ? -0.727 13.056 12.600 1.00 63.56 103 MET A N 1
ATOM 787 C CA . MET A 1 103 ? -1.009 14.379 13.173 1.00 63.56 103 MET A CA 1
ATOM 788 C C . MET A 1 103 ? -2.509 14.672 13.223 1.00 63.56 103 MET A C 1
ATOM 790 O O . MET A 1 103 ? -2.923 15.334 14.202 1.00 63.56 103 MET A O 1
#

Organism: Perilla frutescens var. hirtella (NCBI:txid608512)

Secondary structure (DSSP, 8-state):
--HHHHHHHHHHHHHHHHHHHHHHHHHHHHHH--B-----BPPPEE-TTS-EE--GGGHHHH---HHHHHHHTTBSS-HHHHB-S-HHHHHHHHHHHHHHHH-

pLDDT: mean 82.74, std 8.56, range [55.53, 93.56]

InterPro domains:
  IPR004993 GH3 family [PTHR31901] (35-99)

Solvent-accessible surface area (backbone atoms only — not comparable to full-atom values): 6141 Å² total; per-residue (Å²): 135,61,74,65,63,57,54,52,54,51,52,53,50,52,54,49,51,54,50,51,50,50,54,50,53,48,54,50,43,71,71,68,60,50,41,92,70,98,60,80,25,72,77,74,41,73,43,97,84,73,49,77,47,62,57,80,85,36,47,49,79,78,43,94,44,79,67,31,56,56,60,49,60,40,35,70,56,54,69,73,47,28,51,40,96,45,70,68,61,25,51,51,50,46,52,51,52,52,54,63,76,74,108

Mean predicted aligned error: 11.23 Å

Foldseek 3Di:
DDPVVVVVVVVVVVVVVVVVVVVVVVVVCLVQQADLDLAAWEDWDQDPVRDIDGDPVCVLLPDPDPVSVVVQSSHLQDSVLRYDNDSVSSVVSSVVSVVVSVD

Radius of gyration: 22.6 Å; Cα contacts (8 Å, |Δi|>4): 76; chains: 1; bounding box: 64×30×56 Å

Nearest PDB structures (foldseek):
  7dk8-assembly1_A  TM=7.677E-01  e=4.213E-02  Oryza sativa Indica Group
  6avh-assembly4_D  TM=6.119E-01  e=3.693E-02  Arabidopsis thaliana
  6avh-assembly3_C  TM=7.509E-01  e=5.854E-02  Arabidopsis thaliana

Sequence (103 aa):
MSGDDVTEKVEVTFKDAARHQHEMLRAILERNAGVLGFIYASNAMQTRGGSMAMAATAFPLYSNNPNSSRFLSLFISPKEVIIGGDVNQQTYCHLFVVLDSLM